Protein 2CHH (pdb70)

Nearest PDB structures (foldseek):
  2chh-assembly1_A  TM=1.009E+00  e=7.231E-22  Ralstonia solanacearum
  2jdp-assembly1_D  TM=9.968E-01  e=2.041E-17  Pseudomonas aeruginosa
  4ut5-assembly1_A  TM=9.963E-01  e=1.041E-16  Pseudomonas paraeruginosa PA7
  2boi-assembly1_A  TM=9.918E-01  e=9.368E-17  Chromobacterium violaceum
  2xr4-assembly1_B  TM=9.402E-01  e=1.322E-13  Burkholderia cenocepacia J2315

Organism: Ralstonia nicotianae (strain ATCC BAA-1114 / GMI1000) (NCBI:txid267608)

Solvent-accessible surface area: 5920 Å² total; per-residue (Å²): 133,132,59,0,68,11,114,4,66,61,117,30,52,0,7,0,29,0,44,0,23,7,94,80,70,0,35,0,40,0,11,13,59,120,88,64,122,7,69,7,82,16,35,20,100,104,80,104,107,31,21,74,73,96,22,77,0,27,77,1,51,2,62,1,64,4,16,28,149,66,146,104,15,84,32,71,25,84,73,55,96,81,99,145,135,67,16,63,0,68,2,12,0,9,47,45,133,101,97,67,71,46,8,0,37,0,43,0,46,8,52,68,144

B-factor: mean 11.05, std 8.65, range [3.88, 49.73]

Foldseek 3Di:
DDPQKWFAAAFAKKKKKKWFQAPFKKWKFKDAPNHTDDIFIDYDRPGHTRDMDIDGNHNRIIGIWMDGVPHTWAKDWDWDDPPVAKIKIKIFTDPDDPPPSHGMIMIMIDDDD

CATH classification: 2.60.120.400

Radius of gyration: 13.29 Å; Cα contacts (8 Å, |Δi|>4): 349; chains: 1; bounding box: 35×26×35 Å

Structure (mmCIF, N/CA/C/O backbone):
data_2CHH
#
_entry.id   2CHH
#
_cell.length_a   59.292
_cell.length_b   62.064
_cell.length_c   74.893
_cell.angle_alpha   90.00
_cell.angle_beta   90.00
_cell.angle_gamma   90.00
#
_symmetry.space_group_name_H-M   'I 2 2 2'
#
loop_
_entity.id
_entity.type
_entity.pdbx_description
1 polymer 'PROTEIN RSC3288'
2 non-polymer 'CALCIUM ION'
3 non-polymer 'UNKNOWN ATOM OR ION'
4 non-polymer alpha-D-mannopyranose
5 non-polymer beta-D-mannopyranose
6 water water
#
loop_
_atom_site.group_PDB
_atom_site.id
_atom_site.type_symbol
_atom_site.label_atom_id
_atom_site.label_alt_id
_atom_site.label_comp_id
_atom_site.label_asym_id
_atom_site.label_entity_id
_atom_site.label_seq_id
_atom_site.pdbx_PDB_ins_code
_atom_site.Cartn_x
_atom_site.Cartn_y
_atom_site.Cartn_z
_atom_site.occupancy
_atom_site.B_iso_or_equiv
_atom_site.auth_seq_id
_atom_site.auth_comp_id
_atom_site.auth_asym_id
_atom_site.auth_atom_id
_atom_site.pdbx_PDB_model_num
ATOM 1 N N . ALA A 1 2 ? 3.187 -1.867 17.445 1.00 15.14 1 ALA A N 1
ATOM 2 C CA . ALA A 1 2 ? 4.451 -1.607 16.737 1.00 12.25 1 ALA A CA 1
ATOM 3 C C . ALA A 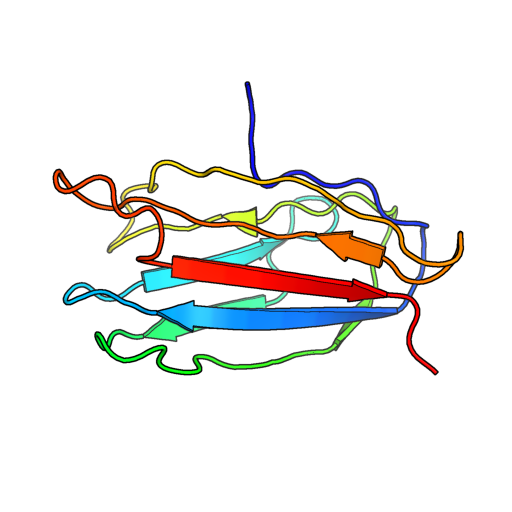1 2 ? 4.650 -0.132 16.719 1.00 11.54 1 ALA A C 1
ATOM 4 O O . ALA A 1 2 ? 3.697 0.636 16.707 1.00 12.11 1 ALA A O 1
ATOM 6 N N A GLN A 1 3 ? 5.897 0.250 16.790 0.70 10.38 2 GLN A N 1
ATOM 7 N N B GLN A 1 3 ? 5.861 0.268 16.333 0.30 12.26 2 GLN A N 1
ATOM 8 C CA A GLN A 1 3 ? 6.219 1.612 16.444 0.70 10.32 2 GLN A CA 1
ATOM 9 C CA B GLN A 1 3 ? 6.299 1.703 16.146 0.30 11.08 2 GLN A CA 1
ATOM 10 C C A GLN A 1 3 ? 5.590 1.980 15.082 0.70 7.39 2 GLN A C 1
ATOM 11 C C B GLN A 1 3 ? 6.108 2.546 14.776 0.30 9.53 2 GLN A C 1
ATOM 12 O O A GLN A 1 3 ? 5.621 1.179 14.147 0.70 7.18 2 GLN A O 1
ATOM 13 O O B GLN A 1 3 ? 6.912 2.794 13.794 0.30 11.43 2 GLN A O 1
ATOM 24 N N A GLN A 1 4 ? 5.156 3.204 14.903 0.70 7.53 3 GLN A N 1
ATOM 25 N N B GLN A 1 4 ? 4.961 3.085 14.793 0.30 8.53 3 GLN A N 1
ATOM 26 C CA . GLN A 1 4 ? 4.555 3.728 13.653 1.00 6.37 3 GLN A CA 1
ATOM 27 C C . GLN A 1 4 ? 5.195 5.089 13.415 1.00 6.18 3 GLN A C 1
ATOM 28 O O . GLN A 1 4 ? 5.688 5.741 14.345 1.00 8.69 3 GLN A O 1
ATOM 34 N N . GLY A 1 5 ? 5.178 5.532 12.171 1.00 5.48 4 GLY A N 1
ATOM 35 C CA . GLY A 1 5 ? 5.750 6.820 11.797 1.00 5.57 4 GLY A CA 1
ATOM 36 C C . GLY A 1 5 ? 7.230 6.829 11.596 1.00 5.48 4 GLY A C 1
ATOM 37 O O . GLY A 1 5 ? 7.791 7.912 11.425 1.00 6.69 4 GLY A O 1
ATOM 38 N N . VAL A 1 6 ? 7.878 5.667 11.586 1.00 5.67 5 VAL A N 1
ATOM 39 C CA . VAL A 1 6 ? 9.314 5.548 11.391 1.00 6.09 5 VAL A CA 1
ATOM 40 C C . VAL A 1 6 ? 9.551 4.951 10.015 1.00 5.51 5 VAL A C 1
ATOM 41 O O . VAL A 1 6 ? 8.980 3.917 9.667 1.00 5.92 5 VAL A O 1
ATOM 45 N N . PHE A 1 7 ? 10.416 5.585 9.234 1.00 5.37 6 PHE A N 1
ATOM 46 C CA . PHE A 1 7 ? 10.690 5.159 7.877 1.00 5.47 6 PHE A CA 1
ATOM 47 C C . PHE A 1 7 ? 12.165 5.229 7.599 1.00 5.51 6 PHE A C 1
ATOM 48 O O . PHE A 1 7 ? 12.824 6.191 7.949 1.00 7.31 6 PHE A O 1
ATOM 56 N N . THR A 1 8 ? 12.678 4.250 6.855 1.00 5.75 7 THR A N 1
ATOM 57 C CA . THR A 1 8 ? 14.027 4.269 6.352 1.00 5.84 7 THR A CA 1
ATOM 58 C C . THR A 1 8 ? 13.998 4.710 4.911 1.00 6.30 7 THR A C 1
ATOM 59 O O . THR A 1 8 ? 13.450 4.018 4.046 1.00 7.80 7 THR A O 1
ATOM 63 N N . LEU A 1 9 ? 14.578 5.867 4.634 1.00 6.57 8 LEU A N 1
ATOM 64 C CA . LEU A 1 9 ? 14.739 6.405 3.309 1.00 6.45 8 LEU A CA 1
ATOM 65 C C . LEU A 1 9 ? 16.121 6.133 2.824 1.00 7.24 8 LEU A C 1
ATOM 66 O O . LEU A 1 9 ? 17.031 5.908 3.623 1.00 7.93 8 LEU A O 1
ATOM 71 N N . PRO A 1 10 ? 16.350 6.232 1.508 1.00 8.18 9 PRO A N 1
ATOM 72 C CA . PRO A 1 10 ? 17.736 6.258 1.030 1.00 8.51 9 PRO A CA 1
ATOM 73 C C . PRO A 1 10 ? 18.468 7.437 1.647 1.00 7.99 9 PRO A C 1
ATOM 74 O O . PRO A 1 10 ? 17.872 8.486 1.846 1.00 8.60 9 PRO A O 1
ATOM 79 N N . ALA A 1 11 ? 19.746 7.271 1.918 1.00 8.79 10 ALA A N 1
ATOM 80 C CA . ALA A 1 11 ? 20.559 8.351 2.511 1.00 8.84 10 ALA A CA 1
ATOM 81 C C . ALA A 1 11 ? 20.749 9.505 1.547 1.00 8.46 10 ALA A C 1
ATOM 82 O O . ALA A 1 11 ? 20.747 9.323 0.327 1.00 9.37 10 ALA A O 1
ATOM 84 N N . ASN A 1 12 ? 20.930 10.681 2.114 1.00 8.40 11 ASN A N 1
ATOM 85 C CA . ASN A 1 12 ? 21.311 11.869 1.358 1.00 9.06 11 ASN A CA 1
ATOM 86 C C . ASN A 1 12 ? 20.417 12.104 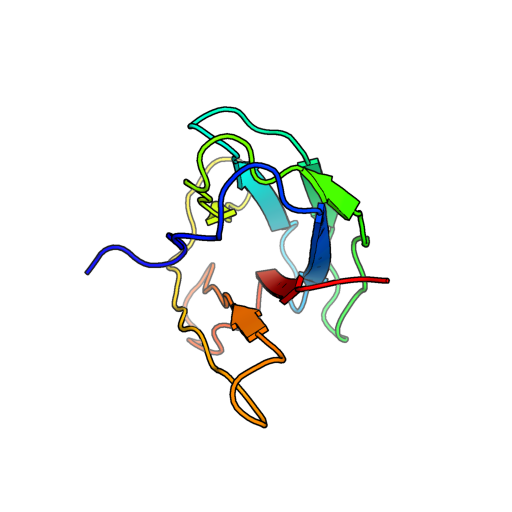0.171 1.00 8.88 11 ASN A C 1
ATOM 87 O O . ASN A 1 12 ? 20.887 12.410 -0.933 1.00 10.88 11 ASN A O 1
ATOM 92 N N . THR A 1 13 ? 19.116 11.990 0.387 1.00 8.19 12 THR A N 1
ATOM 93 C CA . THR A 1 13 ? 18.120 12.116 -0.674 1.00 8.12 12 THR A CA 1
ATOM 94 C C . THR A 1 13 ? 17.097 13.146 -0.300 1.00 7.48 12 THR A C 1
ATOM 95 O O . THR A 1 13 ? 16.592 13.143 0.832 1.00 8.07 12 THR A O 1
ATOM 99 N N . SER A 1 14 ? 16.760 14.016 -1.228 1.00 6.98 13 SER A N 1
ATOM 100 C CA . SER A 1 14 ? 15.685 14.962 -0.978 1.00 6.83 13 SER A CA 1
ATOM 101 C C . SER A 1 14 ? 14.346 14.249 -0.985 1.00 6.03 13 SER A C 1
ATOM 102 O O . SER A 1 14 ? 14.088 13.393 -1.838 1.00 7.09 13 SER A O 1
ATOM 105 N N . PHE A 1 15 ? 13.479 14.630 -0.064 1.00 5.55 14 PHE A N 1
ATOM 106 C CA . PHE A 1 15 ? 12.133 14.141 -0.016 1.00 5.23 14 PHE A CA 1
ATOM 107 C C . PHE A 1 15 ? 11.193 15.269 0.306 1.00 4.99 14 PHE A C 1
ATOM 108 O O . PHE A 1 15 ? 11.574 16.244 0.954 1.00 5.92 14 PHE A O 1
ATOM 116 N N . GLY A 1 16 ? 9.955 15.144 -0.156 1.00 5.05 15 GLY A N 1
ATOM 117 C CA . GLY A 1 16 ? 8.919 16.076 0.213 1.00 5.13 15 GLY A CA 1
ATOM 118 C C . GLY A 1 16 ? 8.098 15.546 1.359 1.00 5.00 15 GLY A C 1
ATOM 119 O O . GLY A 1 16 ? 7.883 14.334 1.484 1.00 5.27 15 GLY A O 1
ATOM 120 N N . VAL A 1 17 ? 7.623 16.461 2.200 1.00 5.22 16 VAL A N 1
ATOM 121 C CA . VAL A 1 17 ? 6.705 16.137 3.276 1.00 5.23 16 VAL A CA 1
ATOM 122 C C . VAL A 1 17 ? 5.640 17.185 3.343 1.00 5.25 16 VAL A C 1
ATOM 123 O O . VAL A 1 17 ? 5.933 18.386 3.341 1.00 6.41 16 VAL A O 1
ATOM 127 N N . THR A 1 18 ? 4.393 16.734 3.378 1.00 5.14 17 THR A N 1
ATOM 128 C CA . THR A 1 18 ? 3.218 17.597 3.355 1.00 5.22 17 THR A CA 1
ATOM 129 C C . THR A 1 18 ? 2.323 17.172 4.501 1.00 5.19 17 THR A C 1
ATOM 130 O O . THR A 1 18 ? 2.115 15.982 4.733 1.00 6.10 17 THR A O 1
ATOM 134 N N . ALA A 1 19 ? 1.790 18.143 5.236 1.00 5.45 18 ALA A N 1
ATOM 135 C CA . ALA A 1 19 ? 1.035 17.856 6.458 1.00 5.38 18 ALA A CA 1
ATOM 136 C C . ALA A 1 19 ? -0.344 18.461 6.393 1.00 5.22 18 ALA A C 1
ATOM 137 O O . ALA A 1 19 ? -0.532 19.554 5.829 1.00 6.00 18 ALA A O 1
ATOM 139 N N . PHE A 1 20 ? -1.305 17.787 6.998 1.00 5.17 19 PHE A N 1
ATOM 140 C CA . PHE A 1 20 ? -2.697 18.180 7.022 1.00 5.45 19 PHE A CA 1
ATOM 141 C C . PHE A 1 20 ? -3.274 18.008 8.417 1.00 5.44 19 PHE A C 1
ATOM 142 O O . PHE A 1 20 ? -2.862 17.122 9.172 1.00 5.68 19 PHE A O 1
ATOM 150 N N . ALA A 1 21 ? -4.313 18.795 8.697 1.00 5.82 20 ALA A N 1
ATOM 151 C CA . ALA A 1 21 ? -5.190 18.574 9.840 1.00 5.89 20 ALA A CA 1
ATOM 152 C C . ALA A 1 21 ? -6.583 18.237 9.391 1.00 5.78 20 ALA A C 1
ATOM 153 O O . ALA A 1 21 ? -7.113 18.778 8.429 1.00 6.45 20 ALA A O 1
ATOM 155 N N . ASN A 1 22 ? -7.206 17.363 10.183 1.00 5.83 21 ASN A N 1
ATOM 156 C CA . ASN A 1 22 ? -8.667 17.132 10.144 1.00 5.82 21 ASN A CA 1
ATOM 157 C C . ASN A 1 22 ? -9.112 17.012 11.585 1.00 5.52 21 ASN A C 1
ATOM 158 O O . ASN A 1 22 ? -9.359 15.896 12.094 1.00 5.76 21 ASN A O 1
ATOM 163 N N . ALA A 1 23 ? -9.138 18.106 12.300 1.00 5.86 22 ALA A N 1
ATOM 164 C CA . ALA A 1 23 ? -9.221 18.077 13.759 1.00 5.75 22 ALA A CA 1
ATOM 165 C C . ALA A 1 23 ? -9.639 19.427 14.270 1.00 6.11 22 ALA A C 1
ATOM 166 O O . ALA A 1 23 ? -9.264 20.469 13.726 1.00 7.40 22 ALA A O 1
ATOM 168 N N . ALA A 1 24 ? -10.386 19.412 15.377 1.00 6.36 23 ALA A N 1
ATOM 169 C CA . ALA A 1 24 ? -10.676 20.646 16.111 1.00 6.74 23 ALA A CA 1
ATOM 170 C C . ALA A 1 24 ? -9.480 21.108 16.912 1.00 7.27 23 ALA A C 1
ATOM 171 O O . ALA A 1 24 ? -9.273 22.303 17.123 1.00 9.18 23 ALA A O 1
ATOM 173 N N . ASN A 1 25 ? -8.667 20.179 17.409 1.00 6.89 24 ASN A N 1
ATOM 174 C CA . ASN A 1 25 ? -7.500 20.527 18.218 1.00 6.97 24 ASN A CA 1
ATOM 175 C C . ASN A 1 25 ? -6.306 20.846 17.346 1.00 6.70 24 ASN A C 1
ATOM 176 O O . ASN A 1 25 ? -6.135 20.281 16.249 1.00 7.17 24 ASN A O 1
ATOM 181 N N . THR A 1 26 ? -5.439 21.714 17.860 1.00 7.38 25 THR A N 1
ATOM 182 C CA . THR A 1 26 ? -4.240 22.082 17.147 1.00 7.22 25 THR A CA 1
ATOM 183 C C . THR A 1 26 ? -3.262 20.914 17.124 1.00 6.75 25 THR A C 1
ATOM 184 O O . THR A 1 26 ? -2.852 20.406 18.171 1.00 7.87 25 THR A O 1
ATOM 188 N N . GLN A 1 27 ? -2.889 20.537 15.913 1.00 6.56 26 GLN A N 1
ATOM 189 C CA . GLN A 1 27 ? -1.930 19.466 15.685 1.00 6.27 26 GLN A CA 1
ATOM 190 C C . GLN A 1 27 ? -0.534 20.055 15.596 1.00 6.39 26 GLN A C 1
ATOM 191 O O . GLN A 1 27 ? -0.336 21.095 14.997 1.00 7.91 26 GLN A O 1
ATOM 197 N N . THR A 1 28 ? 0.439 19.332 16.148 1.00 6.26 27 THR A N 1
ATOM 198 C CA . THR A 1 28 ? 1.853 19.598 15.985 1.00 6.58 27 THR A CA 1
ATOM 199 C C . THR A 1 28 ? 2.450 18.363 15.321 1.00 6.46 27 THR A C 1
ATOM 200 O O . THR A 1 28 ? 2.479 17.285 15.922 1.00 7.61 27 THR A O 1
ATOM 204 N N . ILE A 1 29 ? 2.912 18.520 14.100 1.00 6.04 28 ILE A N 1
ATOM 205 C CA . ILE A 1 29 ? 3.460 17.416 13.300 1.00 5.76 28 ILE A CA 1
ATOM 206 C C . ILE A 1 29 ? 4.907 17.731 13.067 1.00 5.83 28 ILE A C 1
ATOM 207 O O . ILE A 1 29 ? 5.248 18.750 12.447 1.00 7.06 28 ILE A O 1
ATOM 212 N N . GLN A 1 30 ? 5.792 16.889 13.584 1.00 5.91 29 GLN A N 1
ATOM 213 C CA . GLN A 1 30 ? 7.220 17.077 13.504 1.00 6.14 29 GLN A CA 1
ATOM 214 C C . GLN A 1 30 ? 7.842 16.029 12.620 1.00 5.88 29 GLN A C 1
ATOM 215 O O . GLN A 1 30 ? 7.484 14.842 12.697 1.00 6.49 29 GLN A O 1
ATOM 221 N N . VAL A 1 31 ? 8.801 16.452 11.821 1.00 5.61 30 VAL A N 1
ATOM 222 C CA . VAL A 1 31 ? 9.566 15.567 10.938 1.00 5.40 30 VAL A CA 1
ATOM 223 C C . VAL A 1 31 ? 10.980 15.535 11.454 1.00 5.54 30 VAL A C 1
ATOM 224 O O . VAL A 1 31 ? 11.658 16.573 11.451 1.00 6.52 30 VAL A O 1
ATOM 228 N N . LEU A 1 32 ? 11.423 14.369 11.912 1.00 5.53 31 LEU A N 1
ATOM 229 C CA . LEU A 1 32 ? 12.732 14.174 12.449 1.00 5.53 31 LEU A CA 1
ATOM 230 C C . LEU A 1 32 ? 13.593 13.446 11.434 1.00 5.66 31 LEU A C 1
ATOM 231 O O . LEU A 1 32 ? 13.146 12.465 10.818 1.00 6.57 31 LEU A O 1
ATOM 236 N N . VAL A 1 33 ? 14.816 13.896 11.269 1.00 5.62 32 VAL A N 1
ATOM 237 C CA . VAL A 1 33 ? 15.817 13.258 10.438 1.00 5.55 32 VAL A CA 1
ATOM 238 C C . VAL A 1 33 ? 16.973 12.956 11.378 1.00 6.01 32 VAL A C 1
ATOM 239 O O . VAL A 1 33 ? 17.495 13.877 12.038 1.00 6.23 32 VAL A O 1
ATOM 243 N N . ASP A 1 34 ? 17.349 11.693 11.537 1.00 6.26 33 ASP A N 1
ATOM 244 C CA . ASP A 1 34 ? 18.414 11.329 12.452 1.00 6.61 33 ASP A CA 1
ATOM 245 C C . ASP A 1 34 ? 18.162 11.920 13.837 1.00 6.43 33 ASP A C 1
ATOM 246 O O . ASP A 1 34 ? 19.051 12.476 14.478 1.00 7.31 33 ASP A O 1
ATOM 251 N N . ASN A 1 35 ? 16.925 11.743 14.302 1.00 6.39 34 ASN A N 1
ATOM 252 C CA . ASN A 1 35 ? 16.488 12.106 15.654 1.00 6.59 34 ASN A CA 1
ATOM 253 C C . ASN A 1 35 ? 16.411 13.576 15.945 1.00 6.48 34 ASN A C 1
ATOM 254 O O . ASN A 1 35 ? 16.194 13.941 17.106 1.00 8.03 34 ASN A O 1
ATOM 259 N N . VAL A 1 36 ? 16.514 14.420 14.926 1.00 6.07 35 VAL A N 1
ATOM 260 C CA . VAL A 1 36 ? 16.500 15.870 15.101 1.00 6.10 35 VAL A CA 1
ATOM 261 C C . VAL A 1 36 ? 15.335 16.431 14.318 1.00 6.19 35 VAL A C 1
ATOM 262 O O . VAL A 1 36 ? 15.170 16.135 13.115 1.00 6.21 35 VAL A O 1
ATOM 266 N N . VAL A 1 37 ? 14.507 17.249 14.954 1.00 5.80 36 VAL A N 1
ATOM 267 C CA . VAL A 1 37 ? 13.387 17.855 14.279 1.00 6.09 36 VAL A CA 1
ATOM 268 C C . VAL A 1 37 ? 13.894 18.826 13.226 1.00 6.30 36 VAL A C 1
ATOM 269 O O . VAL A 1 37 ? 14.630 19.786 13.536 1.00 6.97 36 VAL A O 1
ATOM 273 N N A LYS A 1 38 ? 13.485 18.618 11.977 0.80 6.04 37 LYS A N 1
ATOM 274 N N B LYS A 1 38 ? 13.488 18.581 11.979 0.20 6.55 37 LYS A N 1
ATOM 275 C CA A LYS A 1 38 ? 13.866 19.451 10.852 0.80 6.20 37 LYS A CA 1
ATOM 276 C CA B LYS A 1 38 ? 13.861 19.392 10.814 0.20 6.83 37 LYS A CA 1
ATOM 277 C C A LYS A 1 38 ? 12.709 20.218 10.266 0.80 6.95 37 LYS A C 1
ATOM 278 C C B LYS A 1 38 ? 12.716 20.208 10.232 0.20 7.00 37 LYS A C 1
ATOM 279 O O A LYS A 1 38 ? 12.952 21.159 9.497 0.80 9.08 37 LYS A O 1
ATOM 280 O O B LYS A 1 38 ? 12.955 21.103 9.416 0.20 7.49 37 LYS A O 1
ATOM 291 N N . ALA A 1 39 ? 11.485 19.868 10.580 1.00 6.70 38 ALA A N 1
ATOM 292 C CA . ALA A 1 39 ? 10.312 20.618 10.146 1.00 6.98 38 ALA A CA 1
ATOM 293 C C . ALA A 1 39 ? 9.220 20.398 11.171 1.00 6.35 38 ALA A C 1
ATOM 294 O O . ALA A 1 39 ? 9.084 19.316 11.713 1.00 6.54 38 ALA A O 1
ATOM 296 N N . THR A 1 40 ? 8.407 21.426 11.368 1.00 7.06 39 THR A N 1
ATOM 297 C CA . THR A 1 40 ? 7.270 21.372 12.263 1.00 6.95 39 THR A CA 1
ATOM 298 C C . THR A 1 40 ? 6.104 22.055 11.561 1.00 7.28 39 THR A C 1
ATOM 299 O O . THR A 1 40 ? 6.248 23.180 11.070 1.00 9.63 39 THR A O 1
ATOM 303 N N . PHE A 1 41 ? 4.970 21.406 11.547 1.00 6.57 40 PHE A N 1
ATOM 304 C CA . PHE A 1 41 ? 3.739 21.908 10.990 1.00 6.73 40 PHE A CA 1
ATOM 305 C C . PHE A 1 41 ? 2.704 21.973 12.098 1.00 6.62 40 PHE A C 1
ATOM 306 O O . PHE A 1 41 ? 2.567 21.045 12.876 1.00 8.41 40 PHE A O 1
ATOM 314 N N . THR A 1 42 ? 1.985 23.085 12.168 1.00 7.26 41 THR A N 1
ATOM 315 C CA . THR A 1 42 ? 1.057 23.285 13.266 1.00 7.91 41 THR A CA 1
ATOM 316 C C . THR A 1 42 ? -0.238 23.856 12.749 1.00 8.00 41 THR A C 1
ATOM 317 O O . THR A 1 42 ? -0.225 24.778 11.903 1.00 10.50 41 THR A O 1
ATOM 321 N N . GLY A 1 43 ? -1.358 23.375 13.219 1.00 7.49 42 GLY A N 1
ATOM 322 C CA . GLY A 1 43 ? -2.633 23.992 12.949 1.00 7.94 42 GLY A CA 1
ATOM 323 C C . GLY A 1 43 ? -3.769 23.051 13.174 1.00 7.16 42 GLY A C 1
ATOM 324 O O . GLY A 1 43 ? -3.631 21.915 13.595 1.00 7.82 42 GLY A O 1
ATOM 325 N N . SER A 1 44 ? -4.953 23.555 12.854 1.00 9.19 43 SER A N 1
ATOM 326 C CA . SER A 1 44 ? -6.202 22.841 13.048 1.00 8.72 43 SER A CA 1
ATOM 327 C C . SER A 1 44 ? -7.124 23.142 11.900 1.00 8.12 43 SER A C 1
ATOM 328 O O . SER A 1 44 ? -6.861 24.013 11.077 1.00 10.38 43 SER A O 1
ATOM 331 N N . GLY A 1 45 ? -8.226 22.438 11.865 1.00 7.71 44 GLY A N 1
ATOM 332 C CA . GLY A 1 45 ? -9.232 22.607 10.818 1.00 8.40 44 GLY A CA 1
ATOM 333 C C . GLY A 1 45 ? -9.724 21.223 10.450 1.00 7.29 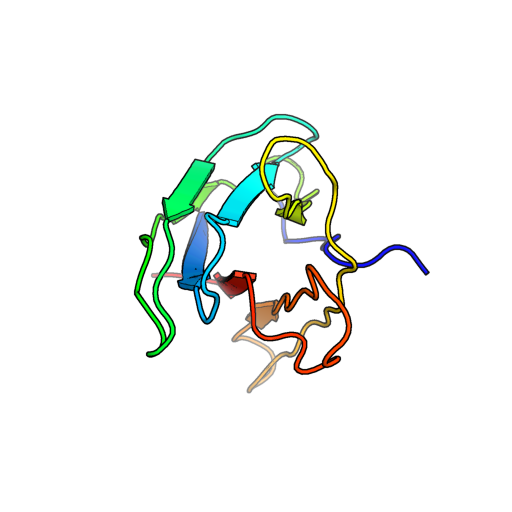44 GLY A C 1
ATOM 334 O O . GLY A 1 45 ? -8.960 20.246 10.476 1.00 7.52 44 GLY A O 1
ATOM 335 N N . THR A 1 46 ? -10.989 21.149 10.092 1.00 8.53 45 THR A N 1
ATOM 336 C CA . THR A 1 46 ? -11.623 19.842 9.885 1.00 8.67 45 THR A CA 1
ATOM 337 C C . THR A 1 46 ? -11.815 19.461 8.414 1.00 8.70 45 THR A C 1
ATOM 338 O O . THR A 1 46 ? -12.358 18.404 8.155 1.00 10.55 45 THR A O 1
ATOM 342 N N A SER A 1 47 ? -11.352 20.295 7.484 0.50 8.53 46 SER A N 1
ATOM 343 N N B SER A 1 47 ? -11.331 20.239 7.477 0.50 8.41 46 SER A N 1
ATOM 344 C CA A SER A 1 47 ? -11.468 20.081 6.025 0.50 8.91 46 SER A CA 1
ATOM 345 C CA B SER A 1 47 ? -11.501 19.892 6.085 0.50 9.01 46 SER A CA 1
ATOM 346 C C A SER A 1 47 ? -10.107 19.952 5.357 0.50 7.90 46 SER A C 1
ATOM 347 C C B SER A 1 47 ? -10.159 19.910 5.372 0.50 7.87 46 SER A C 1
ATOM 348 O O A SER A 1 47 ? -9.751 20.703 4.462 0.50 8.55 46 SER A O 1
ATOM 349 O O B SER A 1 47 ? -9.870 20.708 4.499 0.50 8.92 46 SER A O 1
ATOM 354 N N . ASP A 1 48 ? -9.327 18.964 5.773 1.00 7.75 47 ASP A N 1
ATOM 355 C CA . ASP A 1 48 ? -8.027 18.736 5.180 1.00 7.23 47 ASP A CA 1
ATOM 356 C C . ASP A 1 48 ? -7.215 20.002 5.083 1.00 6.80 47 ASP A C 1
ATOM 357 O O . ASP A 1 48 ? -6.675 20.359 4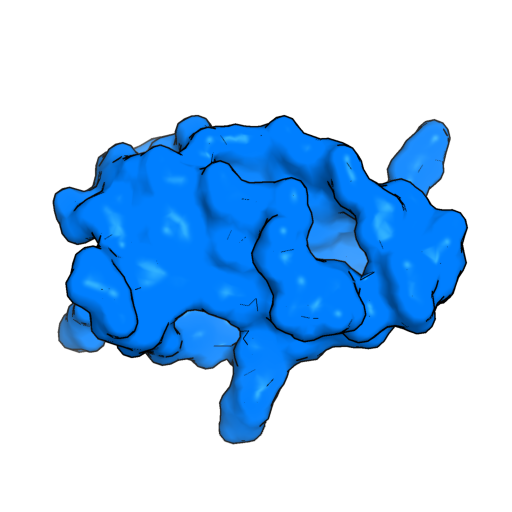.045 1.00 9.06 47 ASP A O 1
ATOM 362 N N . LYS A 1 49 ? -7.096 20.714 6.199 1.00 6.86 48 LYS A N 1
ATOM 363 C CA . LYS A 1 49 ? -6.314 21.916 6.222 1.00 7.70 48 LYS A CA 1
ATOM 364 C C . LYS A 1 49 ? -4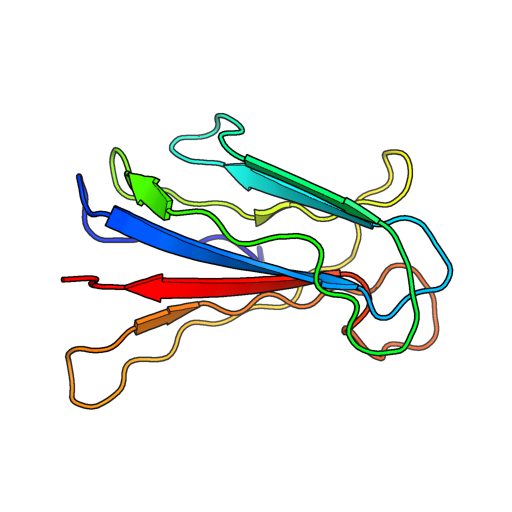.872 21.576 5.889 1.00 7.17 48 LYS A C 1
ATOM 365 O O . LYS A 1 49 ? -4.243 20.804 6.595 1.00 7.38 48 LYS A O 1
ATOM 371 N N A LEU A 1 50 ? -4.349 22.289 4.921 0.70 8.07 49 LEU A N 1
ATOM 372 N N B LEU A 1 50 ? -4.348 22.026 4.738 0.30 7.75 49 LEU A N 1
ATOM 373 C CA A LEU A 1 50 ? -2.984 22.121 4.528 0.70 7.43 49 LEU A CA 1
ATOM 374 C CA B LEU A 1 50 ? -2.907 21.839 4.431 0.30 7.35 49 LEU A CA 1
ATOM 375 C C A LEU A 1 50 ? -2.149 22.905 5.500 0.70 7.94 49 LEU A C 1
ATOM 376 C C B LEU A 1 50 ? -2.035 22.806 5.286 0.30 7.05 49 LEU A C 1
ATOM 377 O O A LEU A 1 50 ? -2.277 24.137 5.629 0.70 9.52 49 LEU A O 1
ATOM 378 O O B LEU A 1 50 ? -2.008 24.035 5.081 0.30 7.74 49 LEU A O 1
ATOM 387 N N . LEU A 1 51 ? -1.287 22.213 6.222 1.00 6.75 50 LEU A N 1
ATOM 388 C CA . LEU A 1 51 ? -0.453 22.868 7.212 1.00 7.28 50 LEU A CA 1
ATOM 389 C C . LEU A 1 51 ? 0.869 23.316 6.636 1.00 7.93 50 LEU A C 1
ATOM 390 O O . LEU A 1 51 ? 1.534 24.194 7.209 1.00 11.09 50 LEU A O 1
ATOM 395 N N . GLY A 1 52 ? 1.321 22.714 5.554 1.00 7.55 51 GLY A N 1
ATOM 396 C CA . GLY A 1 52 ? 2.532 23.095 4.874 1.00 8.05 51 GLY A CA 1
ATOM 397 C C . GLY A 1 52 ? 3.095 21.955 4.078 1.00 6.80 51 GLY A C 1
ATOM 398 O O . GLY A 1 52 ? 2.626 20.820 4.168 1.00 6.84 51 GLY A O 1
ATOM 399 N N . SER A 1 53 ? 4.110 22.262 3.300 1.00 7.27 52 SER A N 1
ATOM 400 C CA . SER A 1 53 ? 4.832 21.274 2.512 1.00 7.11 52 SER A CA 1
ATOM 401 C C . SER A 1 53 ? 6.263 21.760 2.393 1.00 7.59 52 SER A C 1
ATOM 402 O O . SER A 1 53 ? 6.504 22.952 2.102 1.00 10.03 52 SER A O 1
ATOM 405 N N A GLN A 1 54 ? 7.219 20.873 2.647 0.80 6.65 53 GLN A N 1
ATOM 406 N N B GLN A 1 54 ? 7.210 20.848 2.586 0.20 7.67 53 GLN A N 1
ATOM 407 C CA A GLN A 1 54 ? 8.635 21.222 2.625 0.80 6.89 53 GLN A CA 1
ATOM 408 C CA B GLN A 1 54 ? 8.618 21.191 2.689 0.20 7.73 53 GLN A CA 1
ATOM 409 C C A GLN A 1 54 ? 9.424 20.113 1.983 0.80 6.29 53 GLN A C 1
ATOM 410 C C B GLN A 1 54 ? 9.481 20.081 2.102 0.20 7.29 53 GLN A C 1
ATOM 411 O O A GLN A 1 54 ? 9.011 18.952 1.993 0.80 7.52 53 GLN A O 1
ATOM 412 O O B GLN A 1 54 ? 9.140 18.908 2.212 0.20 7.45 53 GLN A O 1
ATOM 423 N N . VAL A 1 55 ? 10.609 20.453 1.504 1.00 6.28 54 VAL A N 1
ATOM 424 C CA . VAL A 1 55 ? 11.586 19.494 1.008 1.00 6.10 54 VAL A CA 1
ATOM 425 C C . VAL A 1 55 ? 12.753 19.470 1.974 1.00 6.33 54 VAL A C 1
ATOM 426 O O . VAL A 1 55 ? 13.278 20.504 2.367 1.00 7.80 54 VAL A O 1
ATOM 430 N N . LEU A 1 56 ? 13.156 18.259 2.366 1.00 6.05 55 LEU A N 1
ATOM 431 C CA . LEU A 1 56 ? 14.213 18.028 3.332 1.00 6.28 55 LEU A CA 1
ATOM 432 C C . LEU A 1 56 ? 15.200 17.008 2.765 1.00 6.41 55 LEU A C 1
ATOM 433 O O . LEU A 1 56 ? 14.866 16.191 1.926 1.00 7.23 55 LEU A O 1
ATOM 438 N N . ASN A 1 57 ? 16.422 17.024 3.297 1.00 7.12 56 ASN A N 1
ATOM 439 C CA . ASN A 1 57 ? 17.392 15.975 3.040 1.00 7.09 56 ASN A CA 1
ATOM 440 C C . ASN A 1 57 ? 17.210 14.853 4.049 1.00 6.72 56 ASN A C 1
ATOM 441 O O . ASN A 1 57 ? 17.010 15.080 5.240 1.00 7.74 56 ASN A O 1
ATOM 446 N N . SER A 1 58 ? 17.311 13.630 3.572 1.00 6.73 57 SER A N 1
ATOM 447 C CA . SER A 1 58 ? 17.087 12.471 4.428 1.00 6.41 57 SER A CA 1
ATOM 448 C C . SER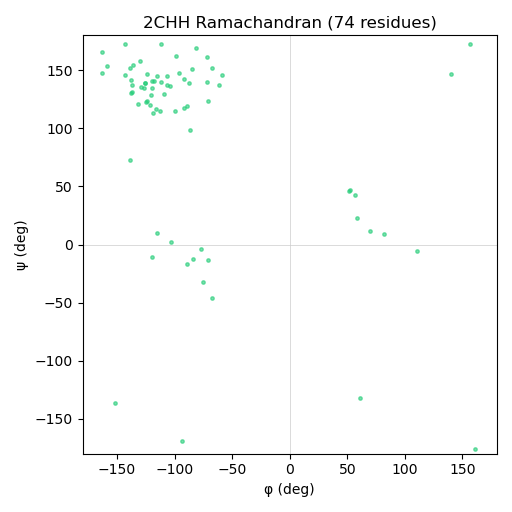 A 1 58 ? 18.219 12.105 5.375 1.00 6.54 57 SER A C 1
ATOM 449 O O . SER A 1 58 ? 18.053 11.188 6.171 1.00 7.11 57 SER A O 1
ATOM 452 N N . GLY A 1 59 ? 19.349 12.786 5.320 1.00 7.30 58 GLY A N 1
ATOM 453 C CA . GLY A 1 59 ? 20.432 12.451 6.233 1.00 7.99 58 GLY A CA 1
ATOM 454 C C . GLY A 1 59 ? 20.903 11.028 6.017 1.00 7.86 58 GLY A C 1
ATOM 455 O O . GLY A 1 59 ? 21.133 10.592 4.895 1.00 8.70 58 GLY A O 1
ATOM 456 N N . SER A 1 60 ? 21.045 10.278 7.099 1.00 8.01 59 SER A N 1
ATOM 457 C CA . SER A 1 60 ? 21.402 8.877 6.987 1.00 8.36 59 SER A CA 1
ATOM 458 C C . SER A 1 60 ? 20.261 8.037 6.432 1.00 8.07 59 SER A C 1
ATOM 459 O O . SER A 1 60 ? 20.473 6.871 6.092 1.00 9.60 59 SER A O 1
ATOM 462 N N . GLY A 1 61 ? 19.059 8.602 6.392 1.00 7.90 60 GLY A N 1
ATOM 463 C CA . GLY A 1 61 ? 17.866 7.917 5.964 1.00 7.71 60 GLY A CA 1
ATOM 464 C C . GLY A 1 61 ? 16.877 7.654 7.079 1.00 6.77 60 GLY A C 1
ATOM 465 O O . GLY A 1 61 ? 15.774 7.176 6.802 1.00 7.53 60 GLY A O 1
ATOM 466 N N . ALA A 1 62 ? 17.211 7.944 8.332 1.00 6.80 61 ALA A N 1
ATOM 467 C CA . ALA A 1 62 ? 16.355 7.620 9.470 1.00 6.39 61 ALA A CA 1
ATOM 468 C C . ALA A 1 62 ? 15.350 8.723 9.705 1.00 6.01 61 ALA A C 1
ATOM 469 O O . ALA A 1 62 ? 15.686 9.755 10.302 1.00 7.14 61 ALA A O 1
ATOM 471 N N . ILE A 1 63 ? 14.132 8.547 9.221 1.00 5.56 62 ILE A N 1
ATOM 472 C CA . ILE A 1 63 ? 13.057 9.526 9.382 1.00 5.71 62 ILE A CA 1
ATOM 473 C C . ILE A 1 63 ? 12.095 9.045 10.466 1.00 5.90 62 ILE A C 1
ATOM 474 O O . ILE A 1 63 ? 11.769 7.838 10.569 1.00 6.47 62 ILE A O 1
ATOM 479 N N A LYS A 1 64 ? 11.589 9.985 11.244 0.50 5.93 63 LYS A N 1
ATOM 480 N N B LYS A 1 64 ? 11.614 9.983 11.264 0.50 5.92 63 LYS A N 1
ATOM 481 C CA A LYS A 1 64 ? 10.548 9.716 12.221 0.50 6.21 63 LYS A CA 1
ATOM 482 C CA B LYS A 1 64 ? 10.542 9.731 12.214 0.50 6.39 63 LYS A CA 1
ATOM 483 C C A LYS A 1 64 ? 9.556 10.868 12.214 0.50 6.40 63 LYS A C 1
ATOM 484 C C B LYS A 1 64 ? 9.552 10.883 12.154 0.50 6.39 63 LYS A C 1
ATOM 485 O O A LYS A 1 64 ? 9.967 12.028 12.265 0.50 7.77 63 LYS A O 1
ATOM 486 O O B LYS A 1 64 ? 9.958 12.053 12.111 0.50 7.92 63 LYS A O 1
ATOM 497 N N . ILE A 1 65 ? 8.277 10.556 12.145 1.00 5.39 64 ILE A N 1
ATOM 498 C CA . ILE A 1 65 ? 7.217 11.527 12.235 1.00 5.36 64 ILE A CA 1
ATOM 499 C C . ILE A 1 65 ? 6.589 11.433 13.610 1.00 5.66 64 ILE A C 1
ATOM 500 O O . ILE A 1 65 ? 6.263 10.344 14.078 1.00 6.99 64 ILE A O 1
ATOM 505 N N . GLN A 1 66 ? 6.414 12.571 14.266 1.00 5.83 65 GLN A N 1
ATOM 506 C CA . GLN A 1 66 ? 5.726 12.672 15.541 1.00 6.32 65 GLN A CA 1
ATOM 507 C C . GLN A 1 66 ? 4.510 13.555 15.377 1.00 5.73 65 GLN A C 1
ATOM 508 O O . GLN A 1 66 ? 4.569 14.575 14.676 1.00 6.95 65 GLN A O 1
ATOM 514 N N . VAL A 1 67 ? 3.414 13.189 16.011 1.00 5.77 66 VAL A N 1
ATOM 515 C CA . VAL A 1 67 ? 2.215 14.031 16.039 1.00 5.89 66 VAL A CA 1
ATOM 516 C C . VAL A 1 67 ? 1.770 14.152 17.480 1.00 6.43 66 VAL A C 1
ATOM 517 O O . VAL A 1 67 ? 1.685 13.148 18.195 1.00 6.95 66 VAL A O 1
ATOM 521 N N A SER A 1 68 ? 1.452 15.370 17.907 0.80 6.75 67 SER A N 1
ATOM 522 N N B SER A 1 68 ? 1.561 15.401 17.907 0.20 6.76 67 SER A N 1
ATOM 523 C CA A SER A 1 68 ? 0.988 15.595 19.296 0.80 6.81 67 SER A CA 1
ATOM 524 C CA B SER A 1 68 ? 1.150 15.737 19.275 0.20 7.03 67 SER A CA 1
ATOM 525 C C A SER A 1 68 ? 0.022 16.748 19.271 0.80 6.64 67 SER A C 1
ATOM 526 C C B SER A 1 68 ? 0.038 16.780 19.269 0.20 7.14 67 SER A C 1
ATOM 527 O O A SER A 1 68 ? -0.038 17.542 18.335 0.80 7.82 67 SER A O 1
ATOM 528 O O B SER A 1 68 ? -0.130 17.512 18.293 0.20 7.26 67 SER A O 1
ATOM 533 N N . VAL A 1 69 ? -0.718 16.834 20.365 1.00 7.12 68 VAL A N 1
ATOM 534 C CA . VAL A 1 69 ? -1.651 17.919 20.604 1.00 8.03 68 VAL A CA 1
ATOM 535 C C . VAL A 1 69 ? -1.239 18.485 21.969 1.00 10.57 68 VAL A C 1
ATOM 536 O O . VAL A 1 69 ? -1.351 17.794 22.987 1.00 11.61 68 VAL A O 1
ATOM 540 N N A ASN A 1 70 ? -0.690 19.714 21.977 0.80 12.19 69 ASN A N 1
ATOM 541 N N B ASN A 1 70 ? -0.735 19.729 21.953 0.20 12.03 69 ASN A N 1
ATOM 542 C CA A ASN A 1 70 ? -0.295 20.386 23.212 0.80 14.20 69 ASN A CA 1
ATOM 543 C CA B ASN A 1 70 ? -0.229 20.459 23.135 0.20 12.97 69 ASN A CA 1
ATOM 544 C C A ASN A 1 70 ? 0.532 19.452 24.071 0.80 14.01 69 ASN A C 1
ATOM 545 C C B ASN A 1 70 ? 0.670 19.645 24.051 0.20 13.39 69 ASN A C 1
ATOM 546 O O A ASN A 1 70 ? 0.345 19.305 25.311 0.80 15.43 69 ASN A O 1
ATOM 547 O O B ASN A 1 70 ? 0.633 19.763 25.279 0.20 13.62 69 ASN A O 1
ATOM 556 N N . GLY A 1 71 ? 1.531 18.862 23.426 1.00 13.39 70 GLY A N 1
ATOM 557 C CA . GLY A 1 71 ? 2.481 18.046 24.093 1.00 14.47 70 GLY A CA 1
ATOM 558 C C . GLY A 1 71 ? 2.090 16.611 24.289 1.00 13.13 70 GLY A C 1
ATOM 559 O O . GLY A 1 71 ? 2.971 15.821 24.649 1.00 17.47 70 GLY A O 1
ATOM 560 N N . LYS A 1 72 ? 0.828 16.234 24.070 1.00 10.99 71 LYS A N 1
ATOM 561 C CA . LYS A 1 72 ? 0.403 14.853 24.280 1.00 10.38 71 LYS A CA 1
ATOM 562 C C . LYS A 1 72 ? 0.533 14.070 22.982 1.00 8.37 71 LYS A C 1
ATOM 563 O O . LYS A 1 72 ? -0.110 14.433 21.995 1.00 8.09 71 LYS A O 1
ATOM 569 N N . PRO A 1 73 ? 1.361 13.030 22.911 1.00 8.72 72 PRO A N 1
ATOM 570 C CA . PRO A 1 73 ? 1.491 12.282 21.660 1.00 8.12 72 PRO A CA 1
ATOM 571 C C . PRO A 1 73 ? 0.191 11.647 21.226 1.00 7.37 72 PRO A C 1
ATOM 572 O O . PRO A 1 73 ? -0.533 11.087 22.043 1.00 8.85 72 PRO A O 1
ATOM 576 N N . SER A 1 74 ? -0.089 11.752 19.936 1.00 6.38 73 SER A N 1
ATOM 577 C CA . SER A 1 74 ? -1.231 11.076 19.341 1.00 5.94 73 SER A CA 1
ATOM 578 C C . SER A 1 74 ? -0.877 9.612 19.050 1.00 6.55 73 SER A C 1
ATOM 579 O O . SER A 1 74 ? 0.252 9.201 19.119 1.00 9.45 73 SER A O 1
ATOM 582 N N . ASP A 1 75 ? -1.897 8.838 18.726 1.00 6.19 74 ASP A N 1
ATOM 583 C CA . ASP A 1 75 ? -1.705 7.460 18.331 1.00 6.58 74 ASP A CA 1
ATOM 584 C C . ASP A 1 75 ? -1.495 7.425 16.835 1.00 5.97 74 ASP A C 1
ATOM 585 O O . ASP A 1 75 ? -2.405 7.798 16.083 1.00 7.63 74 ASP A O 1
ATOM 590 N N . LEU A 1 76 ? -0.348 6.938 16.374 1.00 5.43 75 LEU A N 1
ATOM 591 C CA . LEU A 1 76 ? -0.002 6.986 14.972 1.00 5.16 75 LEU A CA 1
ATOM 592 C C . LEU A 1 76 ? -0.318 5.666 14.249 1.00 4.69 75 LEU A C 1
ATOM 593 O O . LEU A 1 76 ? -0.247 4.595 14.834 1.00 5.68 75 LEU A O 1
ATOM 598 N N A VAL A 1 77 ? -0.547 5.796 12.961 0.80 4.64 76 VAL A N 1
ATOM 599 N N B VAL A 1 77 ? -0.633 5.788 12.966 0.20 4.75 76 VAL A N 1
ATOM 600 C CA A VAL A 1 77 ? -0.619 4.647 12.058 0.80 4.69 76 VAL A CA 1
ATOM 601 C CA B VAL A 1 77 ? -0.647 4.658 12.041 0.20 4.46 76 VAL A CA 1
ATOM 602 C C A VAL A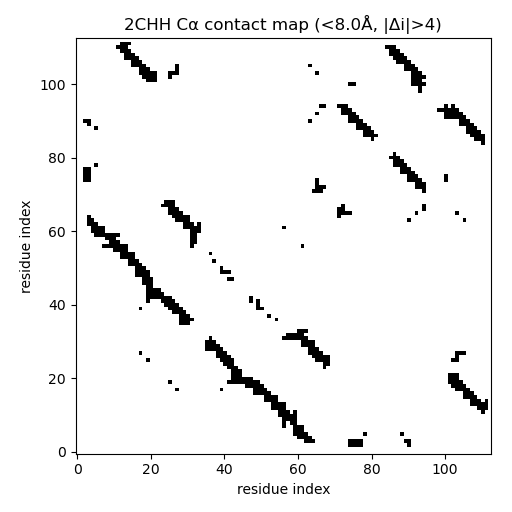 1 77 ? 0.117 5.042 10.788 0.80 4.42 76 VAL A C 1
ATOM 603 C C B VAL A 1 77 ? 0.129 5.059 10.797 0.20 4.43 76 VAL A C 1
ATOM 604 O O A VAL A 1 77 ? 0.059 6.191 10.343 0.80 5.21 76 VAL A O 1
ATOM 605 O O B VAL A 1 77 ? 0.123 6.231 10.415 0.20 4.53 76 VAL A O 1
ATOM 612 N N . SER A 1 78 ? 0.796 4.109 10.152 1.00 4.50 77 SER A N 1
ATOM 613 C CA . SER A 1 78 ? 1.637 4.470 9.021 1.00 4.33 77 SER A CA 1
ATOM 614 C C . SER A 1 78 ? 1.876 3.290 8.100 1.00 4.84 77 SER A C 1
ATOM 615 O O . SER A 1 78 ? 1.704 2.134 8.476 1.00 7.08 77 SER A O 1
ATOM 618 N N A ASN A 1 79 ? 2.359 3.576 6.906 0.50 4.66 78 ASN A N 1
ATOM 619 N N B ASN A 1 79 ? 2.351 3.633 6.904 0.50 4.97 78 ASN A N 1
ATOM 620 C CA A ASN A 1 79 ? 2.961 2.559 6.057 0.50 4.63 78 ASN A CA 1
ATOM 621 C CA B ASN A 1 79 ? 2.582 2.689 5.826 0.50 5.43 78 ASN A CA 1
ATOM 622 C C A ASN A 1 79 ? 3.705 3.276 4.945 0.50 4.24 78 ASN A C 1
ATOM 623 C C B ASN A 1 79 ? 3.525 3.305 4.794 0.50 4.91 78 ASN A C 1
ATOM 624 O O A ASN A 1 79 ? 3.760 4.509 4.879 0.50 4.73 78 ASN A O 1
ATOM 625 O O B ASN A 1 79 ? 3.492 4.519 4.611 0.50 5.61 78 ASN A O 1
ATOM 634 N N . GLN A 1 80 ? 4.319 2.488 4.085 1.00 4.63 79 GLN A N 1
ATOM 635 C CA . GLN A 1 80 ? 5.043 2.965 2.915 1.00 4.59 79 GLN A CA 1
ATOM 636 C C . GLN A 1 80 ? 4.613 2.144 1.712 1.00 4.44 79 GLN A C 1
ATOM 637 O O . GLN A 1 80 ? 4.456 0.916 1.826 1.00 5.39 79 GLN A O 1
ATOM 643 N N A THR A 1 81 ? 4.420 2.809 0.578 0.50 4.81 80 THR A N 1
ATOM 644 N N B THR A 1 81 ? 4.472 2.800 0.584 0.50 4.71 80 THR A N 1
ATOM 645 C CA A THR A 1 81 ? 4.031 2.182 -0.700 0.50 5.41 80 THR A CA 1
ATOM 646 C CA B THR A 1 81 ? 4.130 2.120 -0.645 0.50 5.47 80 THR A CA 1
ATOM 647 C C A THR A 1 81 ? 5.001 2.610 -1.779 0.50 4.92 80 THR A C 1
ATOM 648 C C B THR A 1 81 ? 5.071 2.599 -1.742 0.50 4.91 80 THR A C 1
ATOM 649 O O A THR A 1 81 ? 5.401 3.763 -1.843 0.50 5.74 80 THR A O 1
ATOM 650 O O B THR A 1 81 ? 5.649 3.710 -1.681 0.50 5.60 80 THR A O 1
ATOM 657 N N . ILE A 1 82 ? 5.302 1.693 -2.690 1.00 4.73 81 ILE A N 1
ATOM 658 C CA . ILE A 1 82 ? 6.183 1.962 -3.820 1.00 4.65 81 ILE A CA 1
ATOM 659 C C . ILE A 1 82 ? 5.435 1.598 -5.091 1.00 4.63 81 ILE A C 1
ATOM 660 O O . ILE A 1 82 ? 4.934 0.474 -5.239 1.00 5.10 81 ILE A O 1
ATOM 665 N N A LEU A 1 83 ? 5.381 2.566 -6.009 0.50 4.61 82 LEU A N 1
ATOM 666 N N B LEU A 1 83 ? 5.348 2.573 -5.999 0.50 4.68 82 LEU A N 1
ATOM 667 C CA A LEU A 1 83 ? 4.688 2.456 -7.300 0.50 5.00 82 LEU A CA 1
ATOM 668 C CA B LEU A 1 83 ? 4.698 2.422 -7.307 0.50 5.18 82 LEU A CA 1
ATOM 669 C C A LEU A 1 83 ? 5.742 2.446 -8.410 0.50 4.97 82 LEU A C 1
ATOM 670 C C B LEU A 1 83 ? 5.756 2.428 -8.402 0.50 5.03 82 LEU A C 1
ATOM 671 O O A LEU A 1 83 ? 6.716 3.192 -8.376 0.50 5.39 82 LEU A O 1
ATOM 672 O O B LEU A 1 83 ? 6.731 3.172 -8.359 0.50 5.41 82 LEU A O 1
ATOM 681 N N . ALA A 1 84 ? 5.534 1.579 -9.391 1.00 6.35 83 ALA A N 1
ATOM 682 C CA . ALA A 1 84 ? 6.422 1.466 -10.554 1.00 7.15 83 ALA A CA 1
ATOM 683 C C . ALA A 1 84 ? 7.860 1.202 -10.134 1.00 6.77 83 ALA A C 1
ATOM 684 O O . ALA A 1 84 ? 8.803 1.561 -10.830 1.00 8.44 83 ALA A O 1
ATOM 686 N N . ASN A 1 85 ? 8.027 0.544 -8.983 1.00 5.57 84 ASN A N 1
ATOM 687 C CA . ASN A 1 85 ? 9.342 0.242 -8.474 1.00 5.07 84 ASN A CA 1
ATOM 688 C C . ASN A 1 85 ? 10.240 1.472 -8.340 1.00 5.56 84 ASN A C 1
ATOM 689 O O . ASN A 1 85 ? 11.456 1.350 -8.330 1.00 7.46 84 ASN A O 1
ATOM 694 N N A LYS A 1 86 ? 9.637 2.626 -8.100 0.80 5.58 85 LYS A N 1
ATOM 695 N N B LYS A 1 86 ? 9.606 2.641 -8.247 0.20 5.55 85 LYS A N 1
ATOM 696 C CA A LYS A 1 86 ? 10.423 3.867 -8.123 0.80 6.83 85 LYS A CA 1
ATOM 697 C CA B LYS A 1 86 ? 10.254 3.936 -8.437 0.20 5.68 85 LYS A CA 1
ATOM 698 C C A LYS A 1 86 ? 9.840 4.986 -7.300 0.80 6.16 85 LYS A C 1
ATOM 699 C C B LYS A 1 86 ? 9.815 4.904 -7.295 0.20 5.22 85 LYS A C 1
ATOM 700 O O A LYS A 1 86 ? 10.582 5.748 -6.691 0.80 9.14 85 LYS A O 1
ATOM 701 O O B LYS A 1 86 ? 10.560 5.323 -6.370 0.20 4.45 85 LYS A O 1
ATOM 712 N N . LEU A 1 87 ? 8.535 5.186 -7.346 1.00 5.44 86 LEU A N 1
ATOM 713 C CA . LEU A 1 87 ? 7.887 6.293 -6.661 1.00 5.13 86 LEU A CA 1
ATOM 714 C C . LEU A 1 87 ? 7.447 5.841 -5.292 1.00 4.41 86 LEU A C 1
ATOM 715 O O . LEU A 1 87 ? 6.646 4.921 -5.148 1.00 5.34 86 LEU A O 1
ATOM 720 N N . ASN A 1 88 ? 7.975 6.473 -4.252 1.00 4.47 87 ASN A N 1
ATOM 721 C CA . ASN A 1 88 ? 7.699 6.118 -2.872 1.00 4.53 87 ASN A CA 1
ATOM 722 C C . ASN A 1 88 ? 6.799 7.132 -2.205 1.00 4.33 87 ASN A C 1
ATOM 723 O O . ASN A 1 88 ? 7.015 8.344 -2.327 1.00 4.89 87 ASN A O 1
ATOM 728 N N . PHE A 1 89 ? 5.844 6.615 -1.445 1.00 4.42 88 PHE A N 1
ATOM 729 C CA . PHE A 1 89 ? 5.067 7.408 -0.504 1.00 4.72 88 PHE A CA 1
ATOM 730 C C . PHE A 1 89 ? 5.155 6.773 0.860 1.00 4.84 88 PHE A C 1
ATOM 731 O O . PHE A 1 89 ? 5.076 5.558 1.011 1.00 6.71 88 PHE A O 1
ATOM 739 N N . ALA A 1 90 ? 5.292 7.611 1.877 1.00 4.69 89 ALA A N 1
ATOM 740 C CA . ALA A 1 90 ? 5.182 7.173 3.268 1.00 4.74 89 ALA A CA 1
ATOM 741 C C . ALA A 1 90 ? 4.068 7.998 3.889 1.00 5.14 89 ALA A C 1
ATOM 742 O O . ALA A 1 90 ? 4.077 9.235 3.799 1.00 7.09 89 ALA A O 1
ATOM 744 N N A MET A 1 91 ? 3.088 7.349 4.439 0.60 4.34 90 MET A N 1
ATOM 745 N N B MET A 1 91 ? 3.120 7.316 4.513 0.40 4.97 90 MET A N 1
ATOM 746 C CA A MET A 1 91 ? 1.921 8.023 4.981 0.60 4.80 90 MET A CA 1
ATOM 747 C CA B MET A 1 91 ? 1.836 7.842 5.004 0.40 5.75 90 MET A CA 1
ATOM 748 C C A MET A 1 91 ? 1.834 7.785 6.474 0.60 4.24 90 MET A C 1
ATOM 749 C C B MET A 1 91 ? 1.765 7.744 6.513 0.40 5.31 90 MET A C 1
ATOM 750 O O A MET A 1 91 ? 2.109 6.664 6.966 0.60 3.96 90 MET A O 1
ATOM 751 O O B MET A 1 91 ? 1.996 6.675 7.069 0.40 5.92 90 MET A O 1
ATOM 760 N N . VAL A 1 92 ? 1.389 8.828 7.179 1.00 4.64 91 VAL A N 1
ATOM 761 C CA . VAL A 1 92 ? 1.137 8.785 8.608 1.00 4.82 91 VAL A CA 1
ATOM 762 C C . VAL A 1 92 ? -0.221 9.412 8.858 1.00 4.78 91 VAL A C 1
ATOM 763 O O . VAL A 1 92 ? -0.482 10.538 8.439 1.00 5.90 91 VAL A O 1
ATOM 767 N N . GLY A 1 93 ? -1.073 8.675 9.557 1.00 4.62 92 GLY A N 1
ATOM 768 C CA . GLY A 1 93 ? -2.257 9.241 10.169 1.00 4.91 92 GLY A CA 1
ATOM 769 C C . GLY A 1 93 ? -2.114 9.203 11.673 1.00 4.65 92 GLY A C 1
ATOM 770 O O . GLY A 1 93 ? -1.176 8.630 12.227 1.00 5.17 92 GLY A O 1
ATOM 771 N N . SER A 1 94 ? -3.056 9.830 12.353 1.00 5.22 93 SER A N 1
ATOM 772 C CA . SER A 1 94 ? -2.969 9.896 13.808 1.00 5.27 93 SER A CA 1
ATOM 773 C C . SER A 1 94 ? -4.350 10.173 14.378 1.00 5.17 93 SER A C 1
ATOM 774 O O . SER A 1 94 ? -5.202 10.801 13.747 1.00 5.63 93 SER A O 1
ATOM 777 N N . GLU A 1 95 ? -4.513 9.726 15.617 1.00 5.49 94 GLU A N 1
ATOM 778 C CA . GLU A 1 95 ? -5.733 9.892 16.372 1.00 5.34 94 GLU A CA 1
ATOM 779 C C . GLU A 1 95 ? -5.402 10.598 17.678 1.00 5.38 94 GLU A C 1
ATOM 780 O O . GLU A 1 95 ? -4.584 10.114 18.473 1.00 6.11 94 GLU A O 1
ATOM 786 N N . ASP A 1 96 ? -6.066 11.727 17.908 1.00 5.67 95 ASP A N 1
ATOM 787 C CA . ASP A 1 96 ? -5.868 12.538 19.100 1.00 5.63 95 ASP A CA 1
ATOM 788 C C . ASP A 1 96 ? -6.967 12.372 20.126 1.00 5.59 95 ASP A C 1
ATOM 789 O O . ASP A 1 96 ? -6.895 13.005 21.196 1.00 6.85 95 ASP A O 1
ATOM 794 N N . GLY A 1 97 ? -7.932 11.506 19.879 1.00 5.72 96 GLY A N 1
ATOM 795 C CA . GLY A 1 97 ? -9.140 11.443 20.675 1.00 6.03 96 GLY A CA 1
ATOM 796 C C . GLY A 1 97 ? -9.747 10.093 20.696 1.00 6.36 96 GLY A C 1
ATOM 797 O O . GLY A 1 97 ? -9.038 9.096 20.894 1.00 7.93 96 GLY A O 1
ATOM 798 N N . THR A 1 98 ? -11.058 10.028 20.557 1.00 6.46 97 THR A N 1
ATOM 799 C CA . THR A 1 98 ? -11.846 8.845 20.761 1.00 7.13 97 THR A CA 1
ATOM 800 C C . THR A 1 98 ? -12.630 8.383 19.544 1.00 7.20 97 THR A C 1
ATOM 801 O O . THR A 1 98 ? -13.165 7.288 19.584 1.00 9.50 97 THR A O 1
ATOM 805 N N . ASP A 1 99 ? -12.726 9.166 18.477 1.00 7.10 98 ASP A N 1
ATOM 806 C CA . ASP A 1 99 ? -13.568 8.777 17.363 1.00 7.55 98 ASP A CA 1
ATOM 807 C C . ASP A 1 99 ? -12.863 7.830 16.389 1.00 7.73 98 ASP A C 1
ATOM 808 O O . ASP A 1 99 ? -13.511 7.254 15.540 1.00 9.83 98 ASP A O 1
ATOM 813 N N . ASN A 1 100 ? -11.552 7.679 16.498 1.00 7.97 99 ASN A N 1
ATOM 814 C CA . ASN A 1 100 ? -10.789 6.723 15.701 1.00 8.33 99 ASN A CA 1
ATOM 815 C C . ASN A 1 100 ? -10.957 6.917 14.212 1.00 7.92 99 ASN A C 1
ATOM 816 O O . ASN A 1 100 ? -10.951 5.963 13.431 1.00 9.98 99 ASN A O 1
ATOM 821 N N . ASP A 1 101 ? -10.932 8.183 13.797 1.00 7.09 100 AS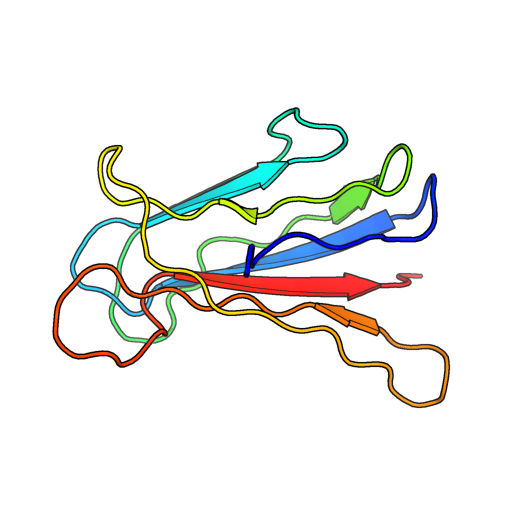P A N 1
ATOM 822 C CA . ASP A 1 101 ? -10.906 8.469 12.369 1.00 7.02 100 ASP A CA 1
ATOM 823 C C . ASP A 1 101 ? -9.468 8.524 11.863 1.00 6.38 100 ASP A C 1
ATOM 824 O O . ASP A 1 101 ? -9.257 8.397 10.643 1.00 7.54 100 ASP A O 1
ATOM 829 N N . TYR A 1 102 ? -8.481 8.651 12.745 1.00 6.07 101 TYR A N 1
ATOM 830 C CA . TYR A 1 102 ? -7.064 8.563 12.366 1.00 6.01 101 TYR A CA 1
ATOM 831 C C . TYR A 1 102 ? -6.637 9.573 11.317 1.00 5.72 101 TYR A C 1
ATOM 832 O O . TYR A 1 102 ? -5.591 9.417 10.693 1.00 6.60 101 TYR A O 1
ATOM 841 N N . ASN A 1 103 ? -7.379 10.671 11.199 1.00 5.49 102 ASN A N 1
ATOM 842 C CA . ASN A 1 103 ? -7.080 11.683 10.198 1.00 5.38 102 ASN A CA 1
ATOM 843 C C . ASN A 1 103 ? -6.678 12.994 10.826 1.00 5.25 102 ASN A C 1
ATOM 844 O O . ASN A 1 103 ? -6.585 14.016 10.122 1.00 5.87 102 ASN A O 1
ATOM 849 N N . ASP A 1 104 ? -6.443 13.027 12.140 1.00 4.98 103 ASP A N 1
ATOM 850 C CA . ASP A 1 104 ? -6.401 14.302 12.846 1.00 4.98 103 ASP A CA 1
ATOM 851 C C . ASP A 1 104 ? -5.208 15.138 12.431 1.00 4.98 103 ASP A C 1
ATOM 852 O O . ASP A 1 104 ? -5.326 16.334 12.185 1.00 5.41 103 ASP A O 1
ATOM 857 N N . GLY A 1 105 ? -4.052 14.461 12.382 1.00 5.03 104 GLY A N 1
ATOM 858 C CA . GLY A 1 105 ? -2.820 15.013 11.877 1.00 5.29 104 GLY A CA 1
ATOM 859 C C . GLY A 1 105 ? -2.226 14.000 10.920 1.00 5.25 104 GLY A C 1
ATOM 860 O O . GLY A 1 105 ? -2.010 12.842 11.305 1.00 6.43 104 GLY A O 1
ATOM 861 N N . ILE A 1 106 ? -2.029 14.392 9.680 1.00 5.02 105 ILE A N 1
ATOM 862 C CA . ILE A 1 106 ? -1.539 13.525 8.611 1.00 4.82 105 ILE A CA 1
ATOM 863 C C . ILE A 1 106 ? -0.245 14.071 8.076 1.00 4.89 105 ILE A C 1
ATOM 864 O O . ILE A 1 106 ? -0.104 15.287 7.868 1.00 5.38 105 ILE A O 1
ATOM 869 N N . ALA A 1 107 ? 0.691 13.175 7.765 1.00 4.87 106 ALA A N 1
ATOM 870 C CA . ALA A 1 107 ? 1.873 13.528 6.991 1.00 4.92 106 ALA A CA 1
ATOM 871 C C . ALA A 1 107 ? 1.950 12.574 5.800 1.00 4.89 106 ALA A C 1
ATOM 872 O O . ALA A 1 107 ? 1.743 11.370 5.940 1.00 5.68 106 ALA A O 1
ATOM 874 N N . VAL A 1 108 ? 2.306 13.129 4.646 1.00 4.68 107 VAL A N 1
ATOM 875 C CA . VAL A 1 108 ? 2.590 12.350 3.440 1.00 5.11 107 VAL A CA 1
ATOM 876 C C . VAL A 1 108 ? 3.972 12.725 2.974 1.00 4.62 107 VAL A C 1
ATOM 877 O O . VAL A 1 108 ? 4.253 13.911 2.711 1.00 5.18 107 VAL A O 1
ATOM 881 N N . LEU A 1 109 ? 4.853 11.747 2.868 1.00 4.76 108 LEU A N 1
ATOM 882 C CA . LEU A 1 109 ? 6.202 11.919 2.369 1.00 4.66 108 LEU A CA 1
ATOM 883 C C . LEU A 1 109 ? 6.269 11.311 0.980 1.00 4.58 108 LEU A C 1
ATOM 884 O O . LEU A 1 109 ? 5.651 10.266 0.728 1.00 5.29 108 LEU A O 1
ATOM 889 N N . ASN A 1 110 ? 7.057 11.914 0.093 1.00 4.67 109 ASN A N 1
ATOM 890 C CA . ASN A 1 110 ? 7.263 11.337 -1.213 1.00 5.23 109 ASN A CA 1
ATOM 891 C C . ASN A 1 110 ? 8.685 11.545 -1.678 1.00 4.93 109 ASN A C 1
ATOM 892 O O . ASN A 1 110 ? 9.299 12.582 -1.424 1.00 5.68 109 ASN A O 1
ATOM 897 N N . TRP A 1 111 ? 9.194 10.572 -2.413 1.00 5.07 110 TRP A N 1
ATOM 898 C CA . TRP A 1 111 ? 10.523 10.648 -3.000 1.00 5.42 110 TRP A CA 1
ATOM 899 C C . TRP A 1 111 ? 10.605 9.587 -4.083 1.00 6.05 110 TRP A C 1
ATOM 900 O O . TRP A 1 111 ? 9.789 8.671 -4.106 1.00 6.83 110 TRP A O 1
ATOM 911 N N . PRO A 1 112 ? 11.600 9.636 -4.961 1.00 6.76 111 PRO A N 1
ATOM 912 C CA . PRO A 1 112 ? 12.521 10.750 -5.179 1.00 6.93 111 PRO A CA 1
ATOM 913 C C . PRO A 1 112 ? 11.853 11.923 -5.859 1.00 6.41 111 PRO A C 1
ATOM 914 O O . PRO A 1 112 ? 10.797 11.812 -6.472 1.00 7.63 111 PRO A O 1
ATOM 918 N N . LEU A 1 113 ? 12.505 13.054 -5.734 1.00 6.29 112 LEU A N 1
ATOM 919 C CA . LEU A 1 113 ? 12.123 14.294 -6.400 1.00 6.51 112 LEU A CA 1
ATOM 920 C C . LEU A 1 113 ? 12.874 14.407 -7.705 1.00 6.75 112 LEU A C 1
ATOM 921 O O . LEU A 1 113 ? 13.498 13.458 -8.148 1.00 8.46 112 LEU A O 1
ATOM 926 N N . GLY A 1 114 ? 12.819 15.566 -8.341 1.00 7.35 113 GLY A N 1
ATOM 927 C CA . GLY A 1 114 ? 13.605 15.845 -9.548 1.00 7.94 113 GLY A CA 1
ATOM 928 C C . GLY A 1 114 ? 12.828 15.645 -10.831 1.00 7.60 113 GLY A C 1
ATOM 929 O O . GLY A 1 114 ? 11.974 14.759 -10.931 1.00 6.76 113 GLY A O 1
#

Sequence (113 aa):
AQQQGVFTLPANTSFGVTAFANAANTQTIQVLVDNVVKKATFTGSGTSSDKLLLGSQQVLNSGSGAIKKIQVSSVNNGKPSDLVVSNNQTTILLANKKLNFAMMVGSEDGTDNDYNDGIAVLNWPLG

InterPro domains:
  IPR010907 Calcium-mediated lectin [PF07472] (7-112)
  IPR016927 Lectin, sugar-binding [PIRSF029595] (1-114)
  IPR036684 Calcium-mediated lectin superfamily [G3DSA:2.60.120.400] (1-114)
  IPR036684 Calcium-mediated lectin superfamily [SSF82026] (3-114)

Secondary structure (DSSP, 8-state):
---SEEEPPTT-EEEEEEEEEEEEEEEEEEEETTEEEEEEEEEEEEEEEEEEEEEE-TTSEEEEEEEETTEEPEEEEEEEEETTTEEEEEEEEE-SSS---BSEEEEEEE---